Protein AF-A0A973EWF1-F1 (afdb_monomer_lite)

Sequence (96 aa):
MELISEILKITIPSLIVSITVWLTLRYMLKSDQEKRRQELILQSGRTVTPIRLQAYERIVLFLERISLESLLVRVSSPDMTVAQLHSALLTTIRSE

pLDDT: mean 83.65, std 7.55, range [60.25, 96.31]

Foldseek 3Di:
DVVVVVVVVVVVVVVVVVVVVVVVVVVVVVVVVVVVVVVVVVVCCVPVVVVVVVVVVVVVVLVVCLPPVNLCVVQDDPPDDPVRSVVSNVVSNVVD

Structure (mmCIF, N/CA/C/O backbone):
data_AF-A0A973EWF1-F1
#
_entry.id   AF-A0A973EWF1-F1
#
loop_
_atom_site.group_PDB
_atom_site.id
_atom_site.type_symbol
_atom_site.label_atom_id
_atom_site.label_alt_id
_atom_site.label_comp_id
_atom_site.label_asym_id
_atom_site.label_entity_id
_atom_site.label_seq_id
_atom_site.pdbx_PDB_ins_code
_atom_site.Cartn_x
_atom_site.Cartn_y
_atom_site.Cartn_z
_atom_site.occupancy
_atom_site.B_iso_or_equiv
_atom_site.auth_seq_id
_atom_site.auth_comp_id
_atom_site.auth_asym_id
_atom_site.auth_atom_id
_atom_site.pdbx_PDB_model_num
ATOM 1 N N . MET A 1 1 ? 40.640 2.074 -58.425 1.00 60.25 1 MET A N 1
ATOM 2 C CA . MET A 1 1 ? 40.189 3.266 -57.672 1.00 60.25 1 MET A CA 1
ATOM 3 C C . MET A 1 1 ? 38.664 3.387 -57.636 1.00 60.25 1 MET A C 1
ATOM 5 O O . MET A 1 1 ? 38.152 3.781 -56.600 1.00 60.25 1 MET A O 1
ATOM 9 N N . GLU A 1 2 ? 37.923 2.997 -58.682 1.00 70.56 2 GLU A N 1
ATOM 10 C CA . GLU A 1 2 ? 36.449 3.133 -58.700 1.00 70.56 2 GLU A CA 1
ATOM 11 C C . GLU A 1 2 ? 35.700 2.161 -57.767 1.00 70.56 2 GLU A C 1
ATOM 13 O O . GLU A 1 2 ? 34.818 2.585 -57.027 1.00 70.56 2 GLU A O 1
ATOM 18 N N . LEU A 1 3 ? 36.140 0.899 -57.681 1.00 74.69 3 LEU A N 1
ATOM 19 C CA . LEU A 1 3 ? 35.532 -0.122 -56.806 1.00 74.69 3 LEU A CA 1
ATOM 20 C C . LEU A 1 3 ? 35.520 0.262 -55.315 1.00 74.69 3 LEU A C 1
ATOM 22 O O . LEU A 1 3 ? 34.558 -0.006 -54.603 1.00 74.69 3 LEU A O 1
ATOM 26 N N . ILE A 1 4 ? 36.577 0.921 -54.831 1.00 80.56 4 ILE A N 1
ATOM 27 C CA . ILE A 1 4 ? 36.666 1.362 -53.428 1.00 80.56 4 ILE A CA 1
ATOM 28 C C . ILE A 1 4 ? 35.626 2.459 -53.151 1.00 80.56 4 ILE A C 1
ATOM 30 O O . ILE A 1 4 ? 35.022 2.478 -52.081 1.00 80.56 4 ILE A O 1
ATOM 34 N N . SER A 1 5 ? 35.379 3.346 -54.120 1.00 80.19 5 SER A N 1
ATOM 35 C CA . SER A 1 5 ? 34.377 4.410 -53.993 1.00 80.19 5 SER A CA 1
ATOM 36 C C . SER A 1 5 ? 32.951 3.853 -53.985 1.00 80.19 5 SER A C 1
ATOM 38 O O . SER A 1 5 ? 32.126 4.304 -53.191 1.00 80.19 5 SER A O 1
ATOM 40 N N . GLU A 1 6 ? 32.660 2.845 -54.811 1.00 80.31 6 GLU A N 1
ATOM 41 C CA . GLU A 1 6 ? 31.349 2.181 -54.825 1.00 80.31 6 GLU A CA 1
ATOM 42 C C . GLU A 1 6 ? 31.058 1.430 -53.524 1.00 80.31 6 GLU A C 1
ATOM 44 O O . GLU A 1 6 ? 29.991 1.612 -52.933 1.00 80.31 6 GLU A O 1
ATOM 49 N N . ILE A 1 7 ? 32.024 0.657 -53.019 1.00 82.44 7 ILE A N 1
ATOM 50 C CA . ILE A 1 7 ? 31.877 -0.065 -51.746 1.00 82.44 7 ILE A CA 1
ATOM 51 C C . ILE A 1 7 ? 31.656 0.922 -50.593 1.00 82.44 7 ILE A C 1
ATOM 53 O O . ILE A 1 7 ? 30.816 0.685 -49.719 1.00 82.44 7 ILE A O 1
ATOM 57 N N . LEU A 1 8 ? 32.354 2.061 -50.601 1.00 84.62 8 LEU A N 1
ATOM 58 C CA . LEU A 1 8 ? 32.210 3.081 -49.566 1.00 84.62 8 LEU A CA 1
ATOM 59 C C . LEU A 1 8 ? 30.823 3.747 -49.598 1.00 84.62 8 LEU A C 1
ATOM 61 O O . LEU A 1 8 ? 30.221 3.956 -48.543 1.00 84.62 8 LEU A O 1
ATOM 65 N N . LYS A 1 9 ? 30.272 4.004 -50.793 1.00 86.44 9 LYS A N 1
ATOM 66 C CA . LYS A 1 9 ? 28.914 4.554 -50.965 1.00 86.44 9 LYS A CA 1
ATOM 67 C C . LYS A 1 9 ? 27.812 3.619 -50.460 1.00 86.44 9 LYS A C 1
ATOM 69 O O . LYS A 1 9 ? 26.767 4.114 -50.060 1.00 86.44 9 LYS A O 1
ATOM 74 N N . ILE A 1 10 ? 28.037 2.304 -50.448 1.00 85.81 10 ILE A N 1
ATOM 75 C CA . ILE A 1 10 ? 27.073 1.304 -49.947 1.00 85.81 10 ILE A CA 1
ATOM 76 C C . ILE A 1 10 ? 27.265 1.042 -48.444 1.00 85.81 10 ILE A C 1
ATOM 78 O O . ILE A 1 10 ? 26.296 0.887 -47.697 1.00 85.81 10 ILE A O 1
ATOM 82 N N . THR A 1 11 ? 28.513 1.048 -47.976 1.00 90.38 11 THR A N 1
ATOM 83 C CA . THR A 1 11 ? 28.844 0.755 -46.574 1.00 90.38 11 THR A CA 1
ATOM 84 C C . THR A 1 11 ? 28.395 1.874 -45.635 1.00 90.38 11 THR A C 1
ATOM 86 O O . THR A 1 11 ? 27.894 1.592 -44.547 1.00 90.38 11 THR A O 1
ATOM 89 N N . ILE A 1 12 ? 28.512 3.141 -46.052 1.00 90.75 12 ILE A N 1
ATOM 90 C CA . ILE A 1 12 ? 28.121 4.294 -45.224 1.00 90.75 12 ILE A CA 1
ATOM 91 C C . ILE A 1 12 ? 26.618 4.265 -44.861 1.00 90.75 12 ILE A C 1
ATOM 93 O O . ILE A 1 12 ? 26.310 4.300 -43.669 1.00 90.75 12 ILE A O 1
ATOM 97 N N . PRO A 1 13 ? 25.670 4.138 -45.813 1.00 91.94 13 PRO A N 1
ATOM 98 C CA . PRO A 1 13 ? 24.246 4.016 -45.497 1.00 91.94 13 PRO A CA 1
ATOM 99 C C . PRO A 1 13 ? 23.933 2.800 -44.626 1.00 91.94 13 PRO A C 1
ATOM 101 O O . PRO A 1 13 ? 23.160 2.911 -43.676 1.00 91.94 13 PRO A O 1
ATOM 104 N N . SER A 1 14 ? 24.563 1.652 -44.901 1.00 91.81 14 SER A N 1
ATOM 105 C CA . SER A 1 14 ? 24.365 0.438 -44.101 1.00 91.81 14 SER A CA 1
ATOM 106 C C . SER A 1 14 ? 24.814 0.628 -42.650 1.00 91.81 14 SER A C 1
ATOM 108 O O . SER A 1 14 ? 24.155 0.138 -41.731 1.00 91.81 14 SER A O 1
ATOM 110 N N . LEU A 1 15 ? 25.914 1.352 -42.425 1.00 94.50 15 LEU A N 1
ATOM 111 C CA . LEU A 1 15 ? 26.405 1.667 -41.086 1.00 94.50 15 LEU A CA 1
ATOM 112 C C . LEU A 1 15 ? 25.439 2.606 -40.352 1.00 94.50 15 LEU A C 1
ATOM 114 O O . LEU A 1 15 ? 25.131 2.379 -39.184 1.00 94.50 15 LEU A O 1
ATOM 118 N N . ILE A 1 16 ? 24.922 3.622 -41.048 1.00 94.81 16 ILE A N 1
ATOM 119 C CA . ILE A 1 16 ? 23.947 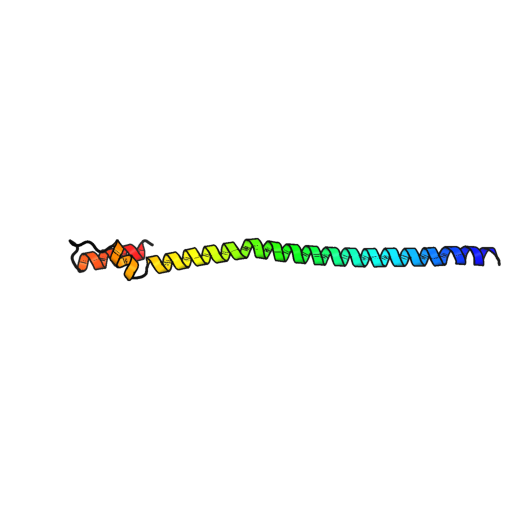4.568 -40.492 1.00 94.81 16 ILE A CA 1
ATOM 120 C C . ILE A 1 16 ? 22.685 3.823 -40.051 1.00 94.81 16 ILE A C 1
ATOM 122 O O . ILE A 1 16 ? 22.276 3.964 -38.900 1.00 94.81 16 ILE A O 1
ATOM 126 N N . VAL A 1 17 ? 22.118 2.974 -40.914 1.00 95.56 17 VAL A N 1
ATOM 127 C CA . VAL A 1 17 ? 20.932 2.169 -40.581 1.00 95.56 17 VAL A CA 1
ATOM 128 C C . VAL A 1 17 ? 21.209 1.252 -39.388 1.00 95.56 17 VAL A C 1
ATOM 130 O O . VAL A 1 17 ? 20.396 1.195 -38.468 1.00 95.56 17 VAL A O 1
ATOM 133 N N . SER A 1 18 ? 22.370 0.590 -39.352 1.00 94.81 18 SER A N 1
ATOM 134 C CA . SER A 1 18 ? 22.771 -0.267 -38.228 1.00 94.81 18 SER A CA 1
ATOM 135 C C . SER A 1 18 ? 22.813 0.503 -36.900 1.00 94.81 18 SER A C 1
ATOM 137 O O . SER A 1 18 ? 22.242 0.064 -35.898 1.00 94.81 18 SER A O 1
ATOM 139 N N . ILE A 1 19 ? 23.399 1.704 -36.903 1.00 96.31 19 ILE A N 1
ATOM 140 C CA . ILE A 1 19 ? 23.443 2.585 -35.729 1.00 96.31 19 ILE A CA 1
ATOM 141 C C . ILE A 1 19 ? 22.031 3.030 -35.326 1.00 96.31 19 ILE A C 1
ATOM 143 O O . ILE A 1 19 ? 21.692 3.001 -34.141 1.00 96.31 19 ILE A O 1
ATOM 147 N N . THR A 1 20 ? 21.183 3.408 -36.286 1.00 95.44 20 THR A N 1
ATOM 148 C CA . THR A 1 20 ? 19.797 3.818 -36.016 1.00 95.44 20 THR A CA 1
ATOM 149 C C . THR A 1 20 ? 18.981 2.683 -35.399 1.00 95.44 20 THR A C 1
ATOM 151 O O . THR A 1 20 ? 18.287 2.895 -34.400 1.00 95.44 20 THR A O 1
ATOM 154 N N . VAL A 1 21 ? 19.087 1.465 -35.935 1.00 95.81 21 VAL A N 1
ATOM 155 C CA . VAL A 1 21 ? 18.411 0.282 -35.381 1.00 95.81 21 VAL A CA 1
ATOM 156 C C . VAL A 1 21 ? 18.915 -0.007 -33.969 1.00 95.81 21 VAL A C 1
ATOM 158 O O . VAL A 1 21 ? 18.117 -0.233 -33.063 1.00 95.81 21 VAL A O 1
ATOM 161 N N . TRP A 1 22 ? 20.224 0.075 -33.737 1.00 95.81 22 TRP A N 1
ATOM 162 C CA . TRP A 1 22 ? 20.791 -0.157 -32.411 1.00 95.81 22 TRP A CA 1
ATOM 163 C C . TRP A 1 22 ? 20.303 0.863 -31.369 1.00 95.81 22 TRP A C 1
ATOM 165 O O . TRP A 1 22 ? 19.916 0.481 -30.260 1.00 95.81 22 TRP A O 1
ATOM 175 N N . LEU A 1 23 ? 20.270 2.153 -31.724 1.00 95.00 23 LEU A N 1
ATOM 176 C CA . LEU A 1 23 ? 19.780 3.219 -30.844 1.00 95.00 23 LEU A CA 1
ATOM 177 C C . LEU A 1 23 ? 18.287 3.075 -30.538 1.00 95.00 23 LEU A C 1
ATOM 179 O O . LEU A 1 23 ? 17.882 3.200 -29.381 1.00 95.00 23 LEU A O 1
ATOM 183 N N . THR A 1 24 ? 17.473 2.790 -31.554 1.00 94.06 24 THR A N 1
ATOM 184 C CA . THR A 1 24 ? 16.022 2.623 -31.385 1.00 94.06 24 THR A CA 1
ATOM 185 C C . THR A 1 24 ? 15.694 1.405 -30.530 1.00 94.06 24 THR A C 1
ATOM 187 O O . THR A 1 24 ? 14.892 1.533 -29.605 1.00 94.06 24 THR A O 1
ATOM 190 N N . LEU A 1 25 ? 16.379 0.270 -30.727 1.00 93.75 25 LEU A N 1
ATOM 191 C CA . LEU A 1 25 ? 16.229 -0.899 -29.854 1.00 93.75 25 LEU A CA 1
ATOM 192 C C . LEU A 1 25 ? 16.589 -0.561 -28.405 1.00 93.75 25 LEU A C 1
ATOM 194 O O . LEU A 1 25 ? 15.811 -0.829 -27.492 1.00 93.75 25 LEU A O 1
ATOM 198 N N . ARG A 1 26 ? 17.752 0.064 -28.183 1.00 92.94 26 ARG A N 1
ATOM 199 C CA . ARG A 1 26 ? 18.197 0.489 -26.845 1.00 92.94 26 ARG A CA 1
ATOM 200 C C . ARG A 1 26 ? 17.166 1.393 -26.168 1.00 92.94 26 ARG A C 1
ATOM 202 O O . ARG A 1 26 ? 16.895 1.221 -24.979 1.00 92.94 26 ARG A O 1
ATOM 209 N N . TYR A 1 27 ? 16.598 2.340 -26.911 1.00 92.38 27 TYR A N 1
ATOM 210 C CA . TYR A 1 27 ? 15.589 3.260 -26.398 1.00 92.38 27 TYR A CA 1
ATOM 211 C C . TYR A 1 27 ? 14.266 2.551 -26.085 1.00 92.38 27 TYR A C 1
ATOM 213 O O . TYR A 1 27 ? 13.716 2.756 -25.003 1.00 92.38 27 TYR A O 1
ATOM 221 N N . MET A 1 28 ? 13.789 1.672 -26.974 1.00 91.88 28 MET A N 1
ATOM 222 C CA . MET A 1 28 ? 12.576 0.881 -26.745 1.00 91.88 28 MET A CA 1
ATOM 223 C C . MET A 1 28 ? 12.713 -0.026 -25.525 1.00 91.88 28 MET A C 1
ATOM 225 O O . MET A 1 28 ? 11.849 0.015 -24.658 1.00 91.88 28 MET A O 1
ATOM 229 N N . LEU A 1 29 ? 13.821 -0.763 -25.385 1.00 89.94 29 LEU A N 1
ATOM 230 C CA . LEU A 1 29 ? 14.041 -1.632 -24.222 1.00 89.94 29 LEU A CA 1
ATOM 231 C C . LEU A 1 29 ? 14.032 -0.837 -22.910 1.00 89.94 29 LEU A C 1
ATOM 233 O O . LEU A 1 29 ? 13.449 -1.277 -21.920 1.00 89.94 29 LEU A O 1
ATOM 237 N N . LYS A 1 30 ? 14.654 0.348 -22.896 1.00 87.94 30 LYS A N 1
ATOM 238 C CA . LYS A 1 30 ? 14.639 1.225 -21.720 1.00 87.94 30 LYS A CA 1
ATOM 239 C C . LYS A 1 30 ? 13.231 1.761 -21.432 1.00 87.94 30 LYS A C 1
ATOM 241 O O . LYS A 1 30 ? 12.832 1.821 -20.271 1.00 87.94 30 LYS A O 1
ATOM 246 N N . SER A 1 31 ? 12.484 2.136 -22.471 1.00 86.75 31 SER A N 1
ATOM 247 C CA . SER A 1 31 ? 11.107 2.625 -22.345 1.00 86.75 31 SER A CA 1
ATOM 248 C C . SER A 1 31 ? 10.160 1.539 -21.831 1.00 86.75 31 SER A C 1
ATOM 250 O O . SER A 1 31 ? 9.376 1.804 -20.922 1.00 86.75 31 SER A O 1
ATOM 252 N N . ASP A 1 32 ? 10.270 0.314 -22.342 1.00 86.06 32 ASP A N 1
ATOM 253 C CA . ASP A 1 32 ? 9.434 -0.813 -21.929 1.00 86.06 32 ASP A CA 1
ATOM 254 C C . ASP A 1 32 ? 9.701 -1.221 -20.4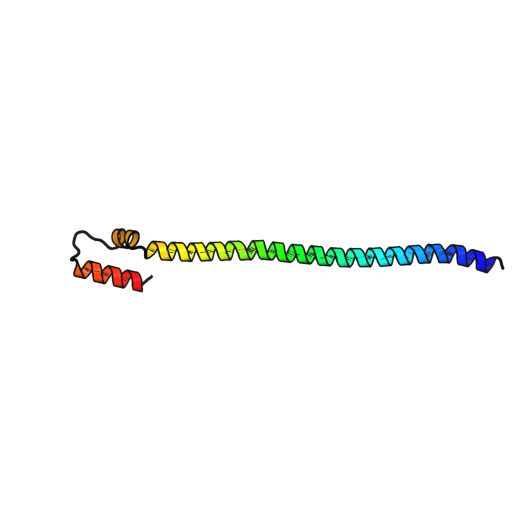79 1.00 86.06 32 ASP A C 1
ATOM 256 O O . ASP A 1 32 ? 8.759 -1.510 -19.739 1.00 86.06 32 ASP A O 1
ATOM 260 N N . GLN A 1 33 ? 10.960 -1.189 -20.030 1.00 83.88 33 GLN A N 1
ATOM 261 C CA . GLN A 1 33 ? 11.276 -1.435 -18.620 1.00 83.88 33 GLN A CA 1
ATOM 262 C C . GLN A 1 33 ? 10.661 -0.382 -17.695 1.00 83.88 33 GLN A C 1
ATOM 264 O O . GLN A 1 33 ? 10.102 -0.736 -16.654 1.00 83.88 33 GLN A O 1
ATOM 269 N N . GLU A 1 34 ? 10.726 0.895 -18.071 1.00 83.75 34 GLU A N 1
ATOM 270 C CA . GLU A 1 34 ? 10.162 1.972 -17.257 1.00 83.75 34 GLU A CA 1
ATOM 271 C C . GL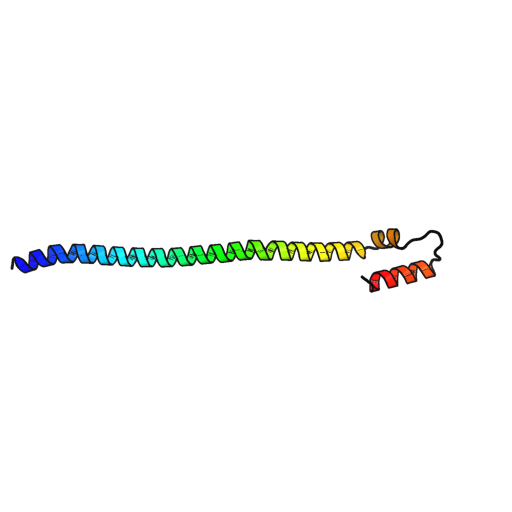U A 1 34 ? 8.628 1.903 -17.218 1.00 83.75 34 GLU A C 1
ATOM 273 O O . GLU A 1 34 ? 8.042 1.987 -16.138 1.00 83.75 34 GLU A O 1
ATOM 278 N N . LYS A 1 35 ? 7.972 1.635 -18.355 1.00 82.19 35 LYS A N 1
ATOM 279 C CA . LYS A 1 35 ? 6.516 1.409 -18.405 1.00 82.19 35 LYS A CA 1
ATOM 280 C C . LYS A 1 35 ? 6.097 0.239 -17.524 1.00 82.19 35 LYS A C 1
ATOM 282 O O . LYS A 1 35 ? 5.191 0.376 -16.706 1.00 82.19 35 LYS A O 1
ATOM 287 N N . ARG A 1 36 ? 6.802 -0.890 -17.620 1.00 82.19 36 ARG A N 1
ATOM 288 C CA . ARG A 1 36 ? 6.492 -2.084 -16.826 1.00 82.19 36 ARG A CA 1
ATOM 289 C C . ARG A 1 36 ? 6.681 -1.842 -15.330 1.00 82.19 36 ARG A C 1
ATOM 291 O O . ARG A 1 36 ? 5.888 -2.315 -14.521 1.00 82.19 36 ARG A O 1
ATOM 298 N N . ARG A 1 37 ? 7.694 -1.064 -14.945 1.00 80.19 37 ARG A N 1
ATOM 299 C CA . ARG A 1 37 ? 7.898 -0.648 -13.551 1.00 80.19 37 ARG A CA 1
ATOM 300 C C . ARG A 1 37 ? 6.771 0.257 -13.054 1.00 80.19 37 ARG A C 1
ATOM 302 O O . ARG A 1 37 ? 6.298 0.060 -11.936 1.00 80.19 37 ARG A O 1
ATOM 309 N N . GLN A 1 38 ? 6.318 1.206 -13.870 1.00 80.56 38 GLN A N 1
ATOM 310 C CA . GLN A 1 38 ? 5.182 2.066 -13.531 1.00 80.56 38 GLN A CA 1
ATOM 311 C C . GLN A 1 38 ? 3.892 1.256 -13.372 1.00 80.56 38 GLN A C 1
ATOM 313 O O . GLN A 1 38 ? 3.189 1.438 -12.380 1.00 80.56 38 GLN A O 1
ATOM 318 N N . GLU A 1 39 ? 3.623 0.306 -14.268 1.00 81.69 39 GLU A N 1
ATOM 319 C CA . GLU A 1 39 ? 2.474 -0.601 -14.163 1.00 81.69 39 GLU A CA 1
ATOM 320 C C . GLU A 1 39 ? 2.497 -1.426 -12.871 1.00 81.69 39 GLU A C 1
ATOM 322 O O . GLU A 1 39 ? 1.478 -1.509 -12.186 1.00 81.69 39 GLU A O 1
ATOM 327 N N . LEU A 1 40 ? 3.655 -1.973 -12.484 1.00 77.81 40 LEU A N 1
ATOM 328 C CA . LEU A 1 40 ? 3.805 -2.733 -11.237 1.00 77.81 40 LEU A CA 1
ATOM 329 C C . LEU A 1 40 ? 3.525 -1.881 -9.993 1.00 77.81 40 LEU A C 1
ATOM 331 O O . LEU A 1 40 ? 2.851 -2.339 -9.067 1.00 77.81 40 LEU A O 1
ATOM 335 N N . ILE A 1 41 ? 4.004 -0.634 -9.965 1.00 79.38 41 ILE A N 1
ATOM 336 C CA . ILE A 1 41 ? 3.727 0.300 -8.862 1.00 79.38 41 ILE A CA 1
ATOM 337 C C . ILE A 1 41 ? 2.228 0.614 -8.806 1.00 79.38 41 ILE A C 1
ATOM 339 O O . ILE A 1 41 ? 1.625 0.589 -7.731 1.00 79.38 41 ILE A O 1
ATOM 343 N N . LEU A 1 42 ? 1.608 0.852 -9.962 1.00 77.69 42 LEU A N 1
ATOM 344 C CA . LEU A 1 42 ? 0.191 1.191 -10.065 1.00 77.69 42 LEU A CA 1
ATOM 345 C C . LEU A 1 42 ? -0.705 0.010 -9.653 1.00 77.69 42 LEU A C 1
ATOM 347 O O . LEU A 1 42 ? -1.690 0.201 -8.937 1.00 77.69 42 LEU A O 1
ATOM 351 N N . GLN A 1 43 ? -0.337 -1.219 -10.026 1.00 74.69 43 GLN A N 1
ATOM 352 C CA . GLN A 1 43 ? -1.006 -2.451 -9.590 1.00 74.69 43 GLN A CA 1
ATOM 353 C C . GLN A 1 43 ? -0.836 -2.708 -8.085 1.00 74.69 43 GLN A C 1
ATOM 355 O O . GLN A 1 43 ? -1.802 -3.065 -7.402 1.00 74.69 43 GLN A O 1
ATOM 360 N N . SER A 1 44 ? 0.363 -2.466 -7.549 1.00 66.62 44 SER A N 1
ATOM 361 C CA . SER A 1 44 ? 0.637 -2.585 -6.110 1.00 66.62 44 SER A CA 1
ATOM 362 C C . SER A 1 44 ? -0.203 -1.588 -5.308 1.00 66.62 44 SER A C 1
ATOM 364 O O . SER A 1 44 ? -0.826 -1.957 -4.312 1.00 66.62 44 SER A O 1
ATOM 366 N N . GLY A 1 45 ? -0.312 -0.345 -5.787 1.00 67.00 45 GLY A N 1
ATOM 367 C CA . GLY A 1 45 ? -1.176 0.679 -5.201 1.00 67.00 45 GLY A CA 1
ATOM 368 C C . GLY A 1 45 ? -2.655 0.284 -5.201 1.00 67.00 45 GLY A C 1
ATOM 369 O O . GLY A 1 45 ? -3.325 0.429 -4.180 1.00 67.00 45 GLY A O 1
ATOM 370 N N . ARG A 1 46 ? -3.164 -0.285 -6.300 1.00 63.44 46 ARG A N 1
ATOM 371 C CA . ARG A 1 46 ? -4.567 -0.729 -6.400 1.00 63.44 46 ARG A CA 1
ATOM 372 C C . ARG A 1 46 ? -4.936 -1.855 -5.437 1.00 63.44 46 ARG A C 1
ATOM 374 O O . ARG A 1 46 ? -6.090 -1.926 -5.040 1.00 63.44 46 ARG A O 1
ATOM 381 N N . THR A 1 47 ? -3.988 -2.707 -5.056 1.00 65.69 47 THR A N 1
ATOM 382 C CA . THR A 1 47 ? -4.271 -3.871 -4.198 1.00 65.69 47 THR A CA 1
ATOM 383 C C . THR A 1 47 ? -4.002 -3.576 -2.724 1.00 65.69 47 THR A C 1
ATOM 385 O O . THR A 1 47 ? -4.802 -3.920 -1.860 1.00 65.69 47 THR A O 1
ATOM 388 N N . VAL A 1 48 ? -2.899 -2.890 -2.414 1.00 70.31 48 VAL A N 1
ATOM 389 C CA . VAL A 1 48 ? -2.476 -2.656 -1.024 1.00 70.31 48 VAL A CA 1
ATOM 390 C C . VAL A 1 48 ? -3.304 -1.560 -0.352 1.00 70.31 48 VAL A C 1
ATOM 392 O O . VAL A 1 48 ? -3.644 -1.677 0.824 1.00 70.31 48 VAL A O 1
ATOM 395 N N . THR A 1 49 ? -3.661 -0.503 -1.082 1.00 73.62 49 THR A N 1
ATOM 396 C CA . THR A 1 49 ? -4.419 0.631 -0.529 1.00 73.62 49 THR A CA 1
ATOM 397 C C . THR A 1 49 ? -5.803 0.237 0.007 1.00 73.62 49 THR A C 1
ATOM 399 O O . THR A 1 49 ? -6.080 0.577 1.159 1.00 73.62 49 THR A O 1
ATOM 402 N N . PRO A 1 50 ? -6.658 -0.511 -0.725 1.00 80.06 50 PRO A N 1
ATOM 403 C CA . PRO A 1 50 ? -7.967 -0.904 -0.200 1.00 80.06 50 PRO A CA 1
ATOM 404 C C . PRO A 1 50 ? -7.862 -1.874 0.978 1.00 80.06 50 PRO A C 1
ATOM 406 O O . PRO A 1 50 ? -8.643 -1.767 1.915 1.00 80.06 50 PRO A O 1
ATOM 409 N N . ILE A 1 51 ? -6.871 -2.772 0.990 1.00 80.25 51 ILE A N 1
ATOM 410 C CA . ILE A 1 51 ? -6.657 -3.697 2.114 1.00 80.25 51 ILE A CA 1
ATOM 411 C C . ILE A 1 51 ? -6.286 -2.926 3.386 1.00 80.25 51 ILE A C 1
ATOM 413 O O . ILE A 1 51 ? -6.799 -3.228 4.463 1.00 80.25 51 ILE A O 1
ATOM 417 N N . ARG A 1 52 ? -5.427 -1.902 3.274 1.00 82.12 52 ARG A N 1
ATOM 418 C CA . ARG A 1 52 ? -5.096 -1.033 4.414 1.00 82.12 52 ARG A CA 1
ATOM 419 C C . ARG A 1 52 ? -6.317 -0.252 4.885 1.00 82.12 52 ARG A C 1
ATOM 421 O O . ARG A 1 52 ? -6.539 -0.181 6.088 1.00 82.12 52 ARG A O 1
ATOM 428 N N . LEU A 1 53 ? -7.116 0.282 3.961 1.00 86.31 53 LEU A N 1
ATOM 429 C CA . LEU A 1 53 ? -8.345 0.998 4.300 1.00 86.31 53 LEU A CA 1
ATOM 430 C C . LEU A 1 53 ? -9.337 0.087 5.037 1.00 86.31 53 LEU A C 1
ATOM 432 O O . LEU A 1 53 ? -9.794 0.437 6.118 1.00 86.31 53 LEU A O 1
ATOM 436 N N . GLN A 1 54 ? -9.572 -1.122 4.526 1.00 89.38 54 GLN A N 1
ATOM 437 C CA . GLN A 1 54 ? -10.440 -2.116 5.158 1.00 89.38 54 GLN A CA 1
ATOM 438 C C . GLN A 1 54 ? -9.929 -2.538 6.546 1.00 89.38 54 GLN A C 1
ATOM 440 O O . GLN A 1 54 ? -10.714 -2.761 7.468 1.00 89.38 54 GLN A O 1
ATOM 445 N N . ALA A 1 55 ? -8.609 -2.660 6.721 1.00 89.19 55 ALA A N 1
ATOM 446 C CA . ALA A 1 55 ? -8.017 -2.937 8.027 1.00 89.19 55 ALA A CA 1
ATOM 447 C C . ALA A 1 55 ? -8.248 -1.777 9.010 1.00 89.19 55 ALA A C 1
ATOM 449 O O . ALA A 1 55 ? -8.607 -2.025 10.160 1.00 89.19 55 ALA A O 1
ATOM 450 N N . TYR A 1 56 ? -8.106 -0.526 8.560 1.00 90.19 56 TYR A N 1
ATOM 451 C CA . TYR A 1 56 ? -8.420 0.643 9.383 1.00 90.19 56 TYR A CA 1
ATOM 452 C C . TYR A 1 56 ? -9.909 0.727 9.728 1.00 90.19 56 TYR A C 1
ATOM 454 O O . TYR A 1 56 ? -10.226 0.983 10.884 1.00 90.19 56 TYR A O 1
ATOM 462 N N . GLU A 1 57 ? -10.816 0.437 8.794 1.00 89.56 57 GLU A N 1
ATOM 463 C CA . GLU A 1 57 ? -12.258 0.367 9.076 1.00 89.56 57 GLU A CA 1
ATOM 464 C C . GLU A 1 57 ? -12.573 -0.667 10.161 1.00 89.56 57 GLU A C 1
ATOM 466 O O . GLU A 1 57 ? -13.312 -0.373 11.096 1.00 89.56 57 GLU A O 1
ATOM 471 N N . ARG A 1 58 ? -11.964 -1.859 10.098 1.00 92.12 58 ARG A N 1
ATOM 472 C CA . ARG A 1 58 ? -12.126 -2.887 11.141 1.00 92.12 58 ARG A CA 1
ATOM 473 C C . ARG A 1 58 ? -11.644 -2.412 12.510 1.00 92.12 58 ARG A C 1
ATOM 475 O O . ARG A 1 58 ? -12.313 -2.677 13.503 1.00 92.12 58 ARG A O 1
ATOM 482 N N . ILE A 1 59 ? -10.515 -1.704 12.563 1.00 88.12 59 ILE A N 1
ATOM 483 C CA . ILE A 1 59 ? -9.987 -1.138 13.813 1.00 88.12 59 ILE A CA 1
ATOM 484 C C . ILE A 1 59 ? -10.922 -0.048 14.346 1.00 88.12 59 ILE A C 1
ATOM 486 O O . ILE A 1 59 ? -11.231 -0.038 15.533 1.00 88.12 59 ILE A O 1
ATOM 490 N N . VAL A 1 60 ? -11.406 0.848 13.485 1.00 89.50 60 VAL A N 1
ATOM 491 C CA . VAL A 1 60 ? -12.336 1.916 13.881 1.00 89.50 60 VAL A CA 1
ATOM 492 C C . VAL A 1 60 ? -13.646 1.330 14.408 1.00 89.50 60 VAL A C 1
ATOM 494 O O . VAL A 1 60 ? -14.086 1.726 15.483 1.00 89.50 60 VAL A O 1
ATOM 497 N N . LEU A 1 61 ? -14.221 0.336 13.726 1.00 86.56 61 LEU A N 1
ATOM 498 C CA . LEU A 1 61 ? -15.435 -0.351 14.179 1.00 86.56 61 LEU A CA 1
ATOM 499 C C . LEU A 1 61 ? -15.245 -1.042 15.535 1.00 86.56 61 LEU A C 1
ATOM 501 O O . LEU A 1 61 ? -16.159 -1.057 16.354 1.00 86.56 61 LEU A O 1
A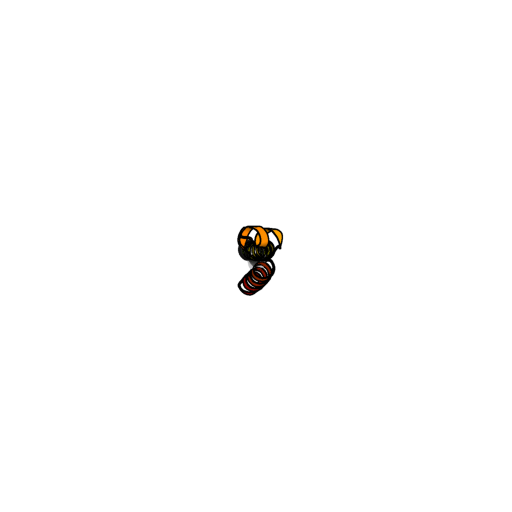TOM 505 N N . PHE A 1 62 ? -14.069 -1.617 15.787 1.00 86.50 62 PHE A N 1
ATOM 506 C CA . PHE A 1 62 ? -13.738 -2.192 17.090 1.00 86.50 62 PHE A CA 1
ATOM 507 C C . PHE A 1 62 ? -13.697 -1.120 18.190 1.00 86.50 62 PHE A C 1
ATOM 509 O O . PHE A 1 62 ? -14.312 -1.286 19.243 1.00 86.50 62 PHE A O 1
ATOM 516 N N . LEU A 1 63 ? -13.043 0.015 17.925 1.00 84.44 63 LEU A N 1
ATOM 517 C CA . LEU A 1 63 ? -12.993 1.142 18.862 1.00 84.44 63 LEU A CA 1
ATOM 518 C C . LEU A 1 63 ? -14.389 1.716 19.144 1.00 84.44 63 LEU A C 1
ATOM 520 O O . LEU A 1 63 ? -14.709 2.022 20.291 1.00 84.44 63 LEU A O 1
ATOM 524 N N . GLU A 1 64 ? -15.242 1.810 18.125 1.00 83.75 64 GLU A N 1
ATOM 525 C CA . GLU A 1 64 ? -16.631 2.251 18.270 1.00 83.75 64 GLU A CA 1
ATOM 526 C C . GLU A 1 64 ? -17.449 1.287 19.148 1.00 83.75 64 GLU A C 1
ATOM 528 O O . GLU A 1 64 ? -18.227 1.727 20.000 1.00 83.75 64 GLU A O 1
ATOM 533 N N . ARG A 1 65 ? -17.231 -0.029 19.029 1.00 81.69 65 ARG A N 1
ATOM 534 C CA . ARG A 1 65 ? -17.901 -1.044 19.867 1.00 81.69 65 ARG A CA 1
ATOM 535 C C . ARG A 1 65 ? -17.462 -1.051 21.329 1.00 81.69 65 ARG A C 1
ATOM 537 O O . ARG A 1 65 ? -18.229 -1.521 22.166 1.00 81.69 65 ARG A O 1
ATOM 544 N N . ILE A 1 66 ? -16.260 -0.562 21.627 1.00 80.69 66 ILE A N 1
ATOM 545 C CA . ILE A 1 66 ? -15.742 -0.414 22.998 1.00 80.69 66 ILE A CA 1
ATOM 546 C C . ILE A 1 66 ? -16.060 0.976 23.573 1.00 80.69 66 ILE A C 1
ATOM 548 O O . ILE A 1 66 ? -15.879 1.221 24.767 1.00 80.69 66 ILE A O 1
ATOM 552 N N . SER A 1 67 ? -16.581 1.900 22.762 1.00 81.62 67 SER A N 1
ATOM 553 C CA . SER A 1 67 ? -17.044 3.186 23.277 1.00 81.62 67 SER A CA 1
ATOM 554 C C . SER A 1 67 ? -18.155 2.991 24.318 1.00 81.62 67 SER A C 1
ATOM 556 O O . SER A 1 67 ? -19.036 2.139 24.182 1.00 81.62 67 SER A O 1
ATOM 558 N N . LEU A 1 68 ? -18.099 3.783 25.392 1.00 73.00 68 LEU A N 1
ATOM 559 C CA . LEU A 1 68 ? -18.983 3.619 26.546 1.00 73.00 68 LEU A CA 1
ATOM 560 C C . LEU A 1 68 ? -20.463 3.801 26.173 1.00 73.00 68 LEU A C 1
ATOM 562 O O . LEU A 1 68 ? -21.311 3.104 26.721 1.00 73.00 68 LEU A O 1
ATOM 566 N N . GLU A 1 69 ? -20.769 4.686 25.220 1.00 78.50 69 GLU A N 1
ATOM 567 C CA . GLU A 1 69 ? -22.128 4.890 24.700 1.00 78.50 69 GLU A CA 1
ATOM 568 C C . GLU A 1 69 ? -22.688 3.631 24.030 1.00 78.50 69 GLU A C 1
ATOM 570 O O . GLU A 1 69 ? -23.792 3.201 24.369 1.00 78.50 69 GLU A O 1
ATOM 575 N N . SER A 1 70 ? -21.933 2.996 23.125 1.00 75.81 70 SER A N 1
ATOM 576 C CA . SER A 1 70 ? -22.418 1.807 22.410 1.00 75.81 70 SER A CA 1
ATOM 577 C C . SER A 1 70 ? -22.508 0.578 23.326 1.00 75.81 70 SER A C 1
ATOM 579 O O . SER A 1 70 ? -23.424 -0.241 23.194 1.00 75.81 70 SER A O 1
ATOM 581 N N . LEU A 1 71 ? -21.603 0.479 24.305 1.00 80.44 71 LEU A N 1
ATOM 582 C CA . LEU A 1 71 ? -21.618 -0.547 25.348 1.00 80.44 71 LEU A CA 1
ATOM 583 C C . LEU A 1 71 ? -22.800 -0.392 26.304 1.00 80.44 71 LEU A C 1
ATOM 585 O O . LEU A 1 71 ? -23.475 -1.380 26.590 1.00 80.44 71 LEU A O 1
ATOM 589 N N . LEU A 1 72 ? -23.075 0.825 26.783 1.00 80.00 72 LEU A N 1
ATOM 590 C CA . LEU A 1 72 ? -24.182 1.089 27.705 1.00 80.00 72 LEU A CA 1
ATOM 591 C C . LEU A 1 72 ? -25.526 0.720 27.080 1.00 80.00 72 LEU A C 1
ATOM 593 O O . LEU A 1 72 ? -26.326 0.062 27.735 1.00 80.00 72 LEU A O 1
ATOM 597 N N . VAL A 1 73 ? -25.758 1.071 25.814 1.00 80.00 73 VAL A N 1
ATOM 598 C CA . VAL A 1 73 ? -27.015 0.742 25.117 1.00 80.00 73 VAL A CA 1
ATOM 599 C C . VAL A 1 73 ? -27.202 -0.771 24.947 1.00 80.00 73 VAL A C 1
ATOM 601 O O . VAL A 1 73 ? -28.326 -1.261 25.008 1.00 80.00 73 VAL A O 1
ATOM 604 N N . ARG A 1 74 ? -26.115 -1.528 24.755 1.00 78.62 74 ARG A N 1
ATOM 605 C CA . ARG A 1 74 ? -26.163 -2.989 24.563 1.00 78.62 74 ARG A CA 1
ATOM 606 C C . ARG A 1 74 ? -26.245 -3.792 25.856 1.00 78.62 74 ARG A C 1
ATOM 608 O O . ARG A 1 74 ? -26.847 -4.861 25.860 1.00 78.62 74 ARG A O 1
ATOM 615 N N . VAL A 1 75 ? -25.556 -3.343 26.901 1.00 80.56 75 VAL A N 1
ATOM 616 C CA . VAL A 1 75 ? -25.373 -4.110 28.144 1.00 80.56 75 VAL A CA 1
ATOM 617 C C . VAL A 1 75 ? -26.383 -3.691 29.213 1.00 80.56 75 VAL A C 1
ATOM 619 O O . VAL A 1 75 ? -26.745 -4.508 30.058 1.00 80.56 75 VAL A O 1
ATOM 622 N N . SER A 1 76 ? -26.870 -2.446 29.184 1.00 78.44 76 SER A N 1
ATOM 623 C CA . SER A 1 76 ? -27.832 -1.957 30.171 1.00 78.44 76 SER A CA 1
ATOM 624 C C . SER A 1 76 ? -29.187 -2.645 30.015 1.00 78.44 76 SER A C 1
ATOM 626 O O . SER A 1 76 ? -29.819 -2.582 28.963 1.00 78.44 76 SER A O 1
ATOM 628 N N . SER A 1 77 ? -29.637 -3.294 31.088 1.00 77.94 77 SER A N 1
ATOM 629 C CA . SER A 1 77 ? -30.976 -3.874 31.214 1.00 77.94 77 SER A CA 1
ATOM 630 C C . SER A 1 77 ? -31.675 -3.273 32.439 1.00 77.94 77 SER A C 1
ATOM 632 O O . SER A 1 77 ? -31.010 -3.070 33.458 1.00 77.94 77 SER A O 1
ATOM 634 N N . PRO A 1 78 ? -32.994 -3.003 32.379 1.00 75.38 78 PRO A N 1
ATOM 635 C CA . PRO A 1 78 ? -33.717 -2.290 33.439 1.00 75.38 78 PRO A CA 1
ATOM 636 C C . PRO A 1 78 ? -33.698 -2.984 34.813 1.00 75.38 78 PRO A C 1
ATOM 638 O O . PRO A 1 78 ? -33.832 -2.303 35.824 1.00 75.38 78 PRO A O 1
ATOM 641 N N . ASP A 1 79 ? -33.457 -4.297 34.868 1.00 80.88 79 ASP A N 1
ATOM 642 C CA . ASP A 1 79 ? -33.422 -5.083 36.113 1.00 80.88 79 ASP A CA 1
ATOM 643 C C . ASP A 1 79 ? -32.004 -5.296 36.692 1.00 80.88 79 ASP A C 1
ATOM 645 O O . ASP A 1 79 ? -31.823 -6.062 37.642 1.00 80.88 79 ASP A O 1
ATOM 649 N N . MET A 1 80 ? -30.967 -4.657 36.133 1.00 83.12 80 MET A N 1
ATOM 650 C CA . MET A 1 80 ? -29.588 -4.815 36.614 1.00 83.12 80 MET A CA 1
ATOM 651 C C . MET A 1 80 ? -29.251 -3.883 37.782 1.00 83.12 80 MET A C 1
ATOM 653 O O . MET A 1 80 ? -29.445 -2.670 37.730 1.00 83.12 80 MET A O 1
ATOM 657 N N . THR A 1 81 ? -28.615 -4.439 38.813 1.00 85.88 81 THR A N 1
ATOM 658 C CA . THR A 1 81 ? -27.972 -3.638 39.867 1.00 85.88 81 THR A CA 1
ATOM 659 C C . THR A 1 81 ? -26.665 -3.006 39.369 1.00 85.88 81 THR A C 1
ATOM 661 O O . THR A 1 81 ? -26.006 -3.528 38.469 1.00 85.88 81 THR A O 1
ATOM 664 N N . VAL A 1 82 ? -26.228 -1.912 40.006 1.00 83.25 82 VAL A N 1
ATOM 665 C CA . VAL A 1 82 ? -24.986 -1.186 39.651 1.00 83.25 82 VAL A CA 1
ATOM 666 C C . VAL A 1 82 ? -23.758 -2.111 39.614 1.00 83.25 82 VAL A C 1
ATOM 668 O O . VAL A 1 82 ? -22.926 -2.011 38.713 1.00 83.25 82 VAL A O 1
ATOM 671 N N . ALA A 1 83 ? -23.660 -3.053 40.557 1.00 85.62 83 ALA A N 1
ATOM 672 C CA . ALA A 1 83 ? -22.557 -4.013 40.618 1.00 85.62 83 ALA A CA 1
ATOM 673 C C . ALA A 1 83 ? -22.581 -5.020 39.452 1.00 85.62 83 ALA A C 1
ATOM 675 O O . ALA A 1 83 ? -21.530 -5.349 38.897 1.00 85.62 83 ALA A O 1
ATOM 676 N N . GLN A 1 84 ? -23.771 -5.481 39.051 1.00 85.81 84 GLN A N 1
ATOM 677 C CA . GLN A 1 84 ? -23.945 -6.391 37.915 1.00 85.81 84 GLN A CA 1
ATOM 678 C C . GLN A 1 84 ? -23.635 -5.693 36.589 1.00 85.81 84 GLN A C 1
ATOM 680 O O . GLN A 1 84 ? -22.928 -6.267 35.764 1.00 85.81 84 GLN A O 1
ATOM 685 N N . LEU A 1 85 ? -24.078 -4.443 36.418 1.00 86.50 85 LEU A N 1
ATOM 686 C CA . LEU A 1 85 ? -23.777 -3.644 35.230 1.00 86.50 85 LEU A CA 1
ATOM 687 C C . LEU A 1 85 ? -22.266 -3.416 35.080 1.00 86.50 85 LEU A C 1
ATOM 689 O O . LEU A 1 85 ? -21.713 -3.632 34.005 1.00 86.50 85 LEU A O 1
ATOM 693 N N . HIS A 1 86 ? -21.578 -3.046 36.164 1.00 85.31 86 HIS A N 1
ATOM 694 C CA . HIS A 1 86 ? -20.127 -2.845 36.147 1.00 85.31 86 HIS A CA 1
ATOM 695 C C . HIS A 1 86 ? -19.368 -4.131 35.787 1.00 85.31 86 HIS A C 1
ATOM 697 O O . HIS A 1 86 ? -18.469 -4.110 34.944 1.00 85.31 86 HIS A O 1
ATOM 703 N N . SER A 1 87 ? -19.759 -5.269 36.374 1.00 86.88 87 SER A N 1
ATOM 704 C CA . SER A 1 87 ? -19.164 -6.563 36.030 1.00 86.88 87 SER A CA 1
ATOM 705 C C . SER A 1 87 ? -19.431 -6.949 34.573 1.00 86.88 87 SER A C 1
ATOM 707 O O . SER A 1 87 ? -18.530 -7.452 33.906 1.00 86.88 87 SER A O 1
ATOM 709 N N . ALA A 1 88 ? -20.643 -6.713 34.066 1.00 85.50 88 ALA A N 1
ATOM 710 C CA . ALA A 1 88 ? -21.015 -7.030 32.692 1.00 85.50 88 ALA A CA 1
ATOM 711 C C . ALA A 1 88 ? -20.257 -6.162 31.674 1.00 85.50 88 ALA A C 1
ATOM 713 O O . ALA A 1 88 ? -19.770 -6.686 30.673 1.00 85.50 88 ALA A O 1
ATOM 714 N N . LEU A 1 89 ? -20.080 -4.865 31.949 1.00 85.38 89 LEU A N 1
ATOM 715 C CA . LEU A 1 89 ? -19.280 -3.961 31.116 1.00 85.38 89 LEU A CA 1
ATOM 716 C C . LEU A 1 89 ? -17.816 -4.411 31.044 1.00 85.38 89 LEU A C 1
ATOM 718 O O . LEU A 1 89 ? -17.266 -4.533 29.952 1.00 85.38 89 LEU A O 1
ATOM 722 N N . LEU A 1 90 ? -17.200 -4.732 32.188 1.00 85.19 90 LEU A N 1
ATOM 723 C CA . LEU A 1 90 ? -15.817 -5.219 32.228 1.00 85.19 90 LEU A CA 1
ATOM 724 C C . LEU A 1 90 ? -15.638 -6.549 31.490 1.00 85.19 90 LEU A C 1
ATOM 726 O O . LEU A 1 90 ? -14.646 -6.720 30.782 1.00 85.19 90 LEU A O 1
ATOM 730 N N . THR A 1 91 ? -16.581 -7.483 31.633 1.00 86.38 91 THR A N 1
ATOM 731 C CA . THR A 1 91 ? -16.545 -8.750 30.892 1.00 86.38 91 THR A CA 1
ATOM 732 C C . THR A 1 91 ? -16.692 -8.513 29.392 1.00 86.38 91 THR A C 1
ATOM 734 O O . THR A 1 91 ? -15.941 -9.102 28.624 1.00 86.38 91 THR A O 1
ATOM 737 N N . THR A 1 92 ? -17.588 -7.612 28.980 1.00 84.00 92 THR A N 1
ATOM 738 C CA . THR A 1 92 ? -17.829 -7.309 27.559 1.00 84.00 92 THR A CA 1
ATOM 739 C C . THR A 1 92 ? -16.620 -6.637 26.902 1.00 84.00 92 THR A C 1
ATOM 741 O O . THR A 1 92 ? -16.272 -6.981 25.779 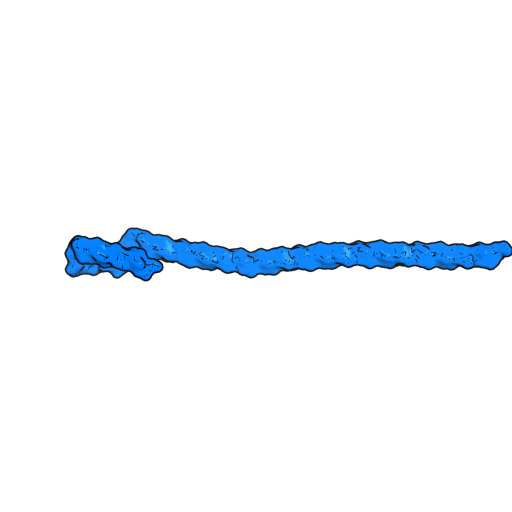1.00 84.00 92 THR A O 1
ATOM 744 N N . ILE A 1 93 ? -15.934 -5.730 27.609 1.00 84.25 93 ILE A N 1
ATOM 745 C CA . ILE A 1 93 ? -14.690 -5.100 27.127 1.00 84.25 93 ILE A CA 1
ATOM 746 C C . ILE A 1 93 ? -13.556 -6.126 26.998 1.00 84.25 93 ILE A C 1
ATOM 748 O O . ILE A 1 93 ? -12.724 -6.005 26.112 1.00 84.25 93 ILE A O 1
ATOM 752 N N . ARG A 1 94 ? -13.494 -7.123 27.890 1.00 83.31 94 ARG A N 1
ATOM 753 C CA . ARG A 1 94 ? -12.460 -8.172 27.852 1.00 83.31 94 ARG A CA 1
ATOM 754 C C . ARG A 1 94 ? -12.715 -9.249 26.798 1.00 83.31 94 ARG A C 1
ATOM 756 O O . ARG A 1 94 ? -11.788 -9.991 26.489 1.00 83.31 94 ARG A O 1
ATOM 763 N N . SER A 1 95 ? -13.960 -9.404 26.351 1.00 82.12 95 SER A N 1
ATOM 764 C CA . SER A 1 95 ? -14.358 -10.435 25.389 1.00 82.12 95 SER A CA 1
ATOM 765 C C . SER A 1 95 ? -14.310 -9.987 23.930 1.00 82.12 95 SER A C 1
ATOM 767 O O . SER A 1 95 ? -14.294 -10.859 23.067 1.00 82.12 95 SER A O 1
ATOM 769 N N . GLU A 1 96 ? -14.341 -8.675 23.670 1.00 75.25 96 GLU A N 1
ATOM 770 C CA . GLU A 1 96 ? -14.058 -8.109 22.340 1.00 75.25 96 GLU A CA 1
ATOM 771 C C . GLU A 1 96 ? -12.549 -8.030 22.092 1.00 75.25 96 GLU A C 1
ATOM 773 O O . GLU A 1 96 ? -12.127 -8.390 20.969 1.00 75.25 96 GLU A O 1
#

Radius of gyration: 36.62 Å; chains: 1; bounding box: 74×15×99 Å

Secondary structure (DSSP, 8-state):
-HHHHHHHHHHHHHHHHHHH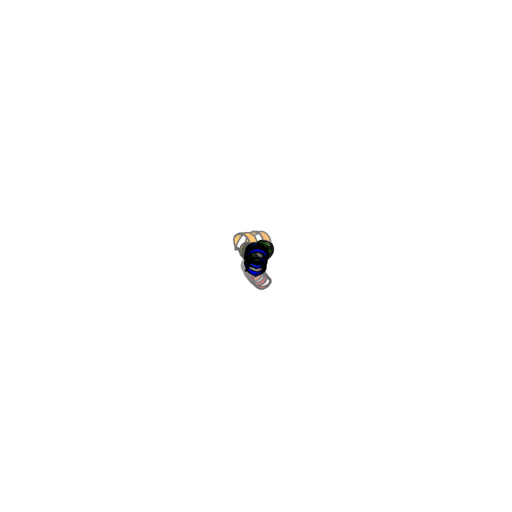HHHHHHHHHHHHHHHHHHHHHHHHHHHHHHHHHHHHHHHHHHHHHHSHHHHHHHH--TT--HHHHHHHHHHHHHH-